Protein AF-A0A661E9X8-F1 (afdb_monomer_lite)

Sequence (35 aa):
MKGTIKRFYFKKGFGFIENADGEELFFHYSDFDGP

pLDDT: mean 92.97, std 7.25, range [64.19, 97.81]

Radius of gyration: 9.97 Å; chains: 1; bounding box: 18×23×26 Å

Secondary structure (DSSP, 8-state):
--EEEEEEEGGGTEEEEEETTS-EEEEEGGG----

Foldseek 3Di:
DDFAFPDDDVVQQKGWTQDPVRDTDIDGNVPDPDD

Structure (mmCIF, N/CA/C/O backbone):
data_AF-A0A661E9X8-F1
#
_entry.id   AF-A0A661E9X8-F1
#
loop_
_atom_site.group_PDB
_atom_site.id
_atom_site.type_symbol
_atom_site.label_atom_id
_atom_site.label_alt_id
_atom_site.label_comp_id
_atom_site.label_asym_id
_atom_site.label_entity_id
_atom_site.label_seq_id
_atom_site.pdbx_PDB_ins_code
_atom_site.Cartn_x
_atom_site.Cartn_y
_atom_site.Cartn_z
_atom_site.occupancy
_atom_site.B_iso_or_equiv
_atom_site.auth_seq_id
_atom_site.auth_comp_id
_atom_site.auth_asym_id
_atom_site.auth_atom_id
_atom_site.pdbx_PDB_model_num
ATOM 1 N N . MET A 1 1 ? 1.644 -9.065 13.807 1.00 71.94 1 MET A N 1
ATOM 2 C CA . MET A 1 1 ?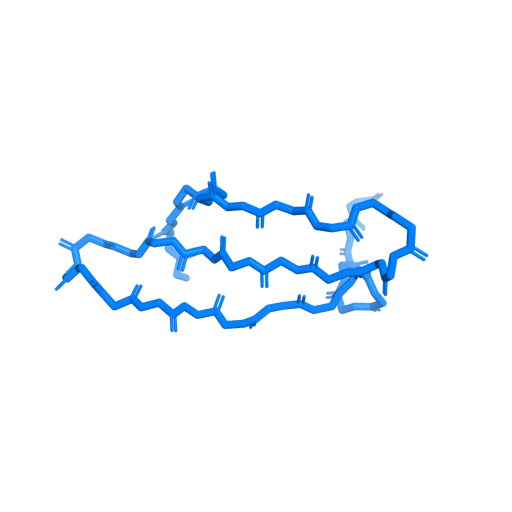 0.835 -7.843 13.608 1.00 71.94 1 MET A CA 1
ATOM 3 C C . MET A 1 1 ? -0.157 -8.104 12.485 1.00 71.94 1 MET A C 1
ATOM 5 O O . MET A 1 1 ? 0.203 -8.829 11.567 1.00 71.94 1 MET A O 1
ATOM 9 N N . LYS A 1 2 ? -1.394 -7.608 12.574 1.00 82.50 2 LYS A N 1
ATOM 10 C CA . LYS A 1 2 ? -2.413 -7.756 11.520 1.00 82.50 2 LYS A CA 1
ATOM 11 C C . LYS A 1 2 ? -2.871 -6.366 11.089 1.00 82.50 2 LYS A C 1
ATOM 13 O O . LYS A 1 2 ? -3.038 -5.499 11.940 1.00 82.50 2 LYS A O 1
ATOM 18 N N . GLY A 1 3 ? -3.063 -6.175 9.793 1.00 91.31 3 GLY A N 1
ATOM 19 C CA . GLY A 1 3 ? -3.517 -4.920 9.207 1.00 91.31 3 GLY A CA 1
ATOM 20 C C . GLY A 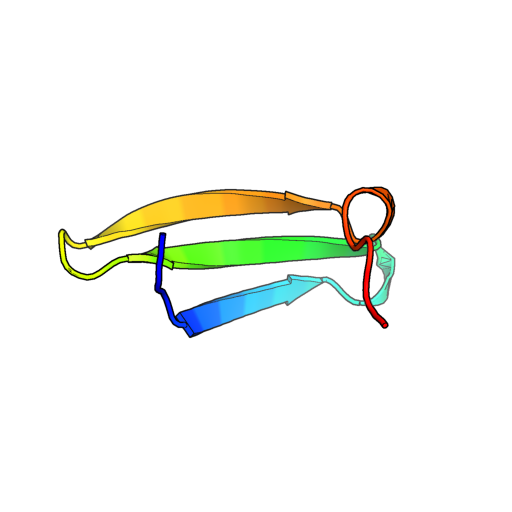1 3 ? -3.911 -5.124 7.749 1.00 91.31 3 GLY A C 1
ATOM 21 O O . GLY A 1 3 ? -3.700 -6.207 7.195 1.00 91.31 3 GLY A O 1
ATOM 22 N N . THR A 1 4 ? -4.487 -4.094 7.141 1.00 95.62 4 THR A N 1
ATOM 23 C CA . THR A 1 4 ? -4.942 -4.126 5.743 1.00 95.62 4 THR A CA 1
ATOM 24 C C . THR A 1 4 ? -4.041 -3.247 4.888 1.00 95.62 4 THR A C 1
ATOM 26 O O . THR A 1 4 ? -3.626 -2.173 5.320 1.00 95.62 4 THR A O 1
ATOM 29 N N . ILE A 1 5 ? -3.740 -3.678 3.661 1.00 95.44 5 ILE A N 1
ATOM 30 C CA . ILE A 1 5 ? -3.011 -2.834 2.708 1.00 95.44 5 ILE A CA 1
ATOM 31 C C . ILE A 1 5 ? -3.889 -1.630 2.368 1.00 95.44 5 ILE A C 1
ATOM 33 O O . ILE A 1 5 ? -4.934 -1.773 1.738 1.00 95.44 5 ILE A O 1
ATOM 37 N N . LYS A 1 6 ? -3.437 -0.441 2.760 1.00 96.44 6 LYS A N 1
ATOM 38 C CA . LYS A 1 6 ? -4.124 0.823 2.482 1.00 96.44 6 LYS A CA 1
ATOM 39 C C . LYS A 1 6 ? -3.781 1.353 1.098 1.00 96.44 6 LYS A C 1
ATOM 41 O O . LYS A 1 6 ? -4.646 1.820 0.364 1.00 96.44 6 LYS A O 1
ATOM 46 N N . ARG A 1 7 ? -2.499 1.287 0.734 1.00 97.81 7 ARG A N 1
ATOM 47 C CA . ARG A 1 7 ? -2.001 1.695 -0.586 1.00 97.81 7 ARG A CA 1
ATOM 48 C C . ARG A 1 7 ? -0.753 0.914 -0.962 1.00 97.81 7 ARG A C 1
ATOM 50 O O . ARG A 1 7 ? 0.101 0.665 -0.114 1.00 97.81 7 ARG A O 1
ATOM 57 N N . PHE A 1 8 ? -0.622 0.603 -2.247 1.00 97.19 8 PHE A N 1
ATOM 58 C CA . PHE A 1 8 ? 0.569 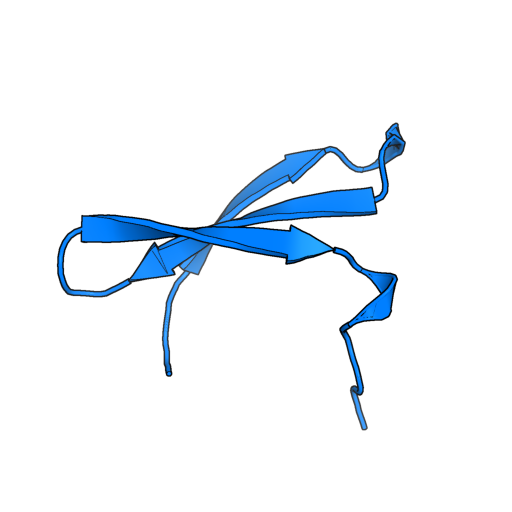-0.030 -2.800 1.00 97.19 8 PHE A CA 1
ATOM 59 C C . PHE A 1 8 ? 0.990 0.655 -4.102 1.00 97.19 8 PHE A C 1
ATOM 61 O O . PHE A 1 8 ? 0.193 0.822 -5.027 1.00 97.19 8 PHE A O 1
ATOM 68 N N . TYR A 1 9 ? 2.255 1.063 -4.175 1.00 97.44 9 TYR A N 1
ATOM 69 C CA . TYR A 1 9 ? 2.854 1.691 -5.347 1.00 97.44 9 TYR A CA 1
ATOM 70 C C . TYR A 1 9 ? 3.578 0.631 -6.171 1.00 97.44 9 TYR A C 1
ATOM 72 O O . TYR A 1 9 ? 4.796 0.495 -6.082 1.00 97.44 9 TYR A O 1
ATOM 80 N N . PHE A 1 10 ? 2.836 -0.085 -7.017 1.00 95.94 10 PHE A N 1
ATOM 81 C CA . PHE A 1 10 ? 3.347 -1.219 -7.800 1.00 95.94 10 PHE A CA 1
ATOM 82 C C . PHE A 1 10 ? 4.677 -0.942 -8.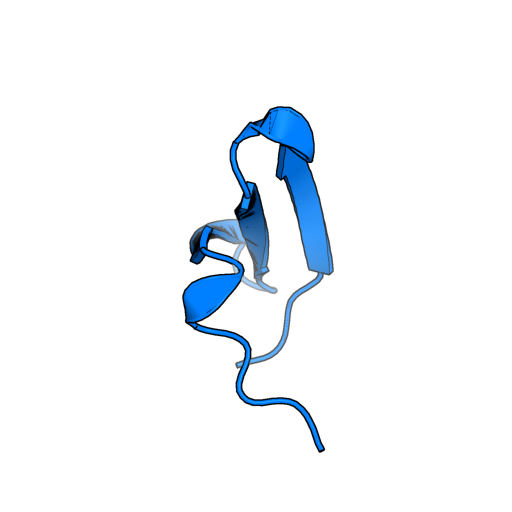513 1.00 95.94 10 PHE A C 1
ATOM 84 O O . PHE A 1 10 ? 5.611 -1.724 -8.392 1.00 95.94 10 PHE A O 1
ATOM 91 N N . LYS A 1 11 ? 4.804 0.206 -9.196 1.00 96.94 11 LYS A N 1
ATOM 92 C CA . LYS A 1 11 ? 6.041 0.573 -9.913 1.00 96.94 11 LYS A CA 1
ATOM 93 C C . LYS A 1 11 ? 7.254 0.777 -8.999 1.00 96.94 11 LYS A C 1
ATOM 95 O O . LYS A 1 11 ? 8.376 0.695 -9.479 1.00 96.94 11 LYS A O 1
ATOM 100 N N . LYS A 1 12 ? 7.032 1.110 -7.726 1.00 97.25 12 LYS A N 1
ATOM 101 C CA . LYS A 1 12 ? 8.087 1.382 -6.741 1.00 97.25 12 LYS A CA 1
ATOM 102 C C . LYS A 1 12 ? 8.307 0.230 -5.755 1.00 97.25 12 LYS A C 1
ATOM 104 O O . LYS A 1 12 ? 9.271 0.289 -5.010 1.00 97.25 12 LYS A O 1
ATOM 109 N N . GLY A 1 13 ? 7.430 -0.776 -5.727 1.00 96.88 13 GLY A N 1
ATOM 110 C CA . GLY A 1 13 ? 7.590 -1.963 -4.884 1.00 96.88 13 GLY A CA 1
ATOM 111 C C . GLY A 1 13 ? 7.358 -1.746 -3.385 1.00 96.88 13 GLY A C 1
ATOM 112 O O . GLY A 1 13 ? 7.794 -2.570 -2.593 1.00 96.88 13 GLY A O 1
ATOM 113 N N . PHE A 1 14 ? 6.672 -0.677 -2.969 1.00 97.69 14 PHE A N 1
ATOM 114 C CA . PHE A 1 14 ? 6.373 -0.432 -1.553 1.00 97.69 14 PHE A CA 1
ATOM 115 C C . PHE A 1 14 ? 4.924 -0.021 -1.320 1.00 97.69 14 PHE A C 1
ATOM 117 O O . PHE A 1 14 ? 4.228 0.443 -2.231 1.00 97.69 14 PHE A O 1
ATOM 124 N N . GLY A 1 15 ? 4.480 -0.133 -0.074 1.00 97.31 15 GLY A N 1
ATOM 125 C CA . GLY A 1 15 ? 3.151 0.285 0.333 1.00 97.31 15 GLY A CA 1
ATOM 126 C C . GLY A 1 15 ? 3.056 0.654 1.800 1.00 97.31 15 GLY A C 1
ATOM 127 O O . GLY A 1 15 ? 4.055 0.790 2.504 1.00 97.31 15 GLY A O 1
ATOM 128 N N . PHE A 1 16 ? 1.812 0.848 2.224 1.00 97.50 16 PHE A N 1
ATOM 129 C CA . PHE A 1 16 ? 1.461 1.129 3.605 1.00 97.50 16 PHE A CA 1
ATOM 130 C C . PHE A 1 16 ? 0.329 0.211 4.051 1.00 97.50 16 PHE A C 1
ATOM 132 O O . PHE A 1 16 ? -0.639 0.001 3.310 1.00 97.50 16 PHE A O 1
ATOM 139 N N . ILE A 1 17 ? 0.463 -0.313 5.262 1.00 96.38 17 ILE A N 1
ATOM 140 C CA . ILE A 1 17 ? -0.548 -1.088 5.973 1.00 96.38 17 ILE A CA 1
ATOM 141 C C . ILE A 1 17 ? -1.164 -0.181 7.032 1.00 96.38 17 ILE A C 1
ATOM 143 O O . ILE A 1 17 ? -0.441 0.528 7.724 1.00 96.38 17 ILE A O 1
ATOM 147 N N . GLU A 1 18 ? -2.485 -0.220 7.158 1.00 97.44 18 GLU A N 1
ATOM 148 C CA . GLU A 1 18 ? -3.190 0.369 8.295 1.00 97.44 18 GLU A CA 1
ATOM 149 C C . GLU A 1 18 ? -3.472 -0.730 9.324 1.00 97.44 18 GLU A C 1
ATOM 151 O O . GLU A 1 18 ? -4.003 -1.795 8.972 1.00 97.44 18 GLU A O 1
ATOM 156 N N . ASN A 1 19 ? -3.059 -0.510 10.573 1.00 94.94 19 ASN A N 1
ATOM 157 C CA . ASN A 1 19 ? -3.343 -1.424 11.680 1.00 94.94 19 ASN A CA 1
ATOM 158 C C . ASN A 1 19 ? -4.660 -1.050 12.391 1.00 94.94 19 ASN A C 1
ATOM 160 O O . ASN A 1 19 ? -5.330 -0.082 12.038 1.00 94.94 19 ASN A O 1
ATOM 164 N N . ALA A 1 20 ? -5.051 -1.844 13.391 1.00 94.50 20 ALA A N 1
ATOM 165 C CA . ALA A 1 20 ? -6.291 -1.618 14.138 1.00 94.50 20 ALA A CA 1
ATOM 166 C C . ALA A 1 20 ? -6.292 -0.312 14.955 1.00 94.50 20 ALA A C 1
ATOM 168 O O . ALA A 1 20 ? -7.363 0.207 15.262 1.00 94.50 20 ALA A O 1
ATOM 169 N N . ASP A 1 21 ? -5.110 0.218 15.270 1.00 94.56 21 ASP A N 1
ATOM 170 C CA . ASP A 1 21 ? -4.916 1.454 16.027 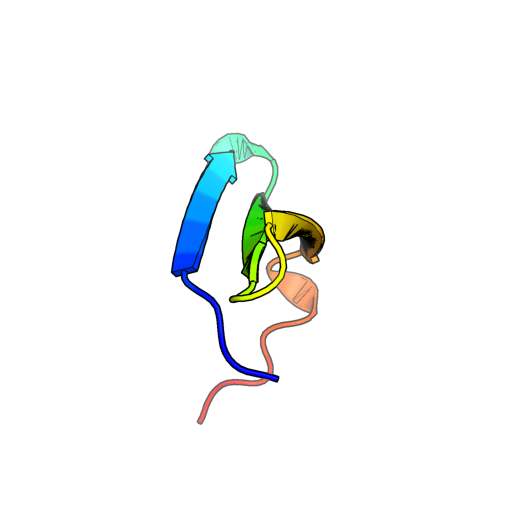1.00 94.56 21 ASP A CA 1
ATOM 171 C C . ASP A 1 21 ? -4.895 2.700 15.113 1.00 94.56 21 ASP A C 1
ATOM 173 O O . ASP A 1 21 ? -4.779 3.828 15.591 1.00 94.56 21 ASP A O 1
ATOM 177 N N . GLY A 1 22 ? -5.042 2.513 13.793 1.00 92.81 22 GLY A N 1
ATOM 178 C CA . GLY A 1 22 ? -5.019 3.584 12.793 1.00 92.81 22 GLY A CA 1
ATOM 179 C C . GLY A 1 22 ? -3.614 4.061 12.417 1.00 92.81 22 GLY A C 1
ATOM 180 O O . GLY A 1 22 ? -3.473 5.082 11.743 1.00 92.81 22 GLY A O 1
ATOM 181 N N . GLU A 1 23 ? -2.570 3.344 12.833 1.00 96.06 23 GLU A N 1
ATOM 182 C CA . GLU A 1 23 ? -1.192 3.660 12.470 1.00 96.06 23 GLU A CA 1
ATOM 183 C C . GLU A 1 23 ? -0.874 3.181 11.051 1.00 96.06 23 GLU A C 1
ATOM 185 O O . GLU A 1 23 ? -1.300 2.107 10.610 1.00 96.06 23 GLU A O 1
ATOM 190 N N . GLU A 1 24 ? -0.069 3.976 10.344 1.00 96.94 24 GLU A N 1
ATOM 191 C CA . GLU A 1 24 ? 0.410 3.656 9.004 1.00 96.94 24 GLU A CA 1
ATOM 192 C C . GLU A 1 24 ? 1.817 3.067 9.051 1.00 96.94 24 GLU A C 1
ATOM 194 O O . GLU A 1 24 ? 2.788 3.722 9.431 1.00 96.94 24 GLU A O 1
ATOM 199 N N . LEU A 1 25 ? 1.933 1.826 8.593 1.00 95.44 25 LEU A N 1
ATOM 200 C CA . LEU A 1 25 ? 3.175 1.070 8.601 1.00 95.44 25 LEU A CA 1
ATOM 201 C C . LEU A 1 25 ? 3.691 0.911 7.181 1.00 95.44 25 LEU A C 1
ATOM 203 O O . LEU A 1 25 ? 3.009 0.354 6.321 1.00 95.44 25 LEU A O 1
ATOM 207 N N . PHE A 1 26 ? 4.903 1.394 6.936 1.00 95.88 26 PHE A N 1
ATOM 208 C CA . PHE A 1 26 ? 5.591 1.204 5.665 1.00 95.88 26 PHE A CA 1
ATOM 209 C C . PHE A 1 26 ? 6.042 -0.254 5.495 1.00 95.88 26 PHE A C 1
ATOM 211 O O . PHE A 1 26 ? 6.508 -0.874 6.450 1.00 95.88 26 PHE A O 1
ATOM 218 N N . PHE A 1 27 ? 5.963 -0.776 4.270 1.00 95.12 27 PHE A N 1
ATOM 219 C CA . PHE A 1 27 ? 6.586 -2.047 3.893 1.00 95.12 27 P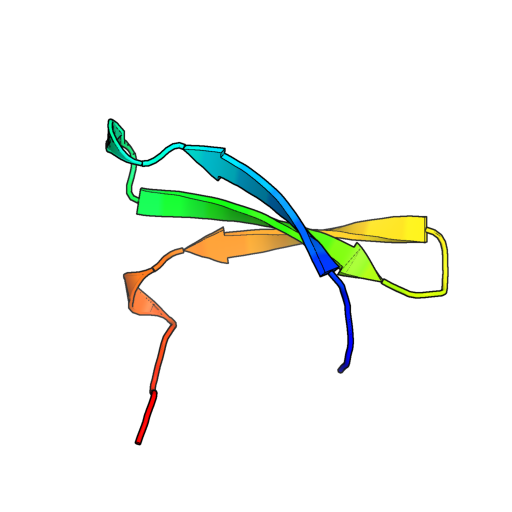HE A CA 1
ATOM 220 C C . PHE A 1 27 ? 7.162 -1.981 2.476 1.00 95.12 27 PHE A C 1
ATOM 222 O O . PHE A 1 27 ? 6.578 -1.335 1.596 1.00 95.12 27 PHE A O 1
ATOM 229 N N . HIS A 1 28 ? 8.265 -2.690 2.234 1.00 96.50 28 HIS A N 1
ATOM 230 C CA . HIS A 1 28 ? 8.784 -2.941 0.893 1.00 96.50 28 HIS A CA 1
ATOM 231 C C . HIS A 1 28 ? 8.537 -4.406 0.502 1.00 96.50 28 HIS A C 1
ATOM 233 O O . HIS A 1 28 ? 8.580 -5.303 1.338 1.00 96.50 28 HIS A O 1
ATOM 239 N N . TYR A 1 29 ? 8.265 -4.673 -0.778 1.00 93.06 29 TYR A N 1
ATOM 240 C CA . TYR A 1 29 ? 8.001 -6.032 -1.275 1.00 93.06 29 TYR A CA 1
ATOM 241 C C . TYR A 1 29 ? 9.173 -6.991 -1.014 1.00 93.06 29 TYR A C 1
ATOM 243 O O . TYR A 1 29 ? 8.948 -8.180 -0.833 1.00 93.06 29 TYR A O 1
ATOM 251 N N . SER A 1 30 ? 10.408 -6.480 -0.964 1.00 94.88 30 SER A N 1
ATOM 252 C CA . SER A 1 30 ? 11.598 -7.285 -0.642 1.00 94.88 30 SER A CA 1
ATOM 253 C C . SER A 1 30 ? 11.536 -7.944 0.730 1.00 94.88 30 SER A C 1
ATOM 255 O O . SER A 1 30 ? 12.256 -8.905 0.960 1.00 94.88 30 SER A O 1
ATOM 257 N N . ASP A 1 31 ? 10.710 -7.412 1.627 1.00 90.06 31 ASP A N 1
ATOM 258 C CA . ASP A 1 31 ? 10.572 -7.895 2.998 1.00 90.06 31 ASP A CA 1
ATOM 259 C C . ASP A 1 31 ? 9.504 -9.001 3.089 1.00 90.06 31 ASP A C 1
ATOM 261 O O . ASP A 1 31 ? 9.226 -9.524 4.168 1.00 90.06 31 ASP A O 1
ATOM 265 N N . PHE A 1 32 ? 8.859 -9.338 1.963 1.00 88.88 32 PHE A N 1
ATOM 266 C CA . PHE A 1 32 ? 7.875 -10.405 1.887 1.00 88.88 32 PHE A CA 1
ATOM 267 C C . PHE A 1 32 ? 8.563 -11.767 1.793 1.00 88.88 32 PHE A C 1
ATOM 269 O O . PHE A 1 32 ? 9.047 -12.164 0.736 1.00 88.88 32 PHE A O 1
ATOM 276 N N . ASP A 1 33 ? 8.520 -12.495 2.902 1.00 88.44 33 ASP A N 1
ATOM 277 C CA . ASP A 1 33 ? 9.103 -13.829 3.066 1.00 88.44 33 ASP A CA 1
ATOM 278 C C . ASP A 1 33 ? 7.999 -14.907 3.004 1.00 88.44 33 ASP A C 1
ATOM 280 O O . ASP A 1 33 ? 7.831 -15.717 3.913 1.00 88.44 33 ASP A O 1
ATOM 284 N N . GLY A 1 34 ? 7.134 -14.818 1.984 1.00 82.81 34 GLY A N 1
ATOM 285 C CA . GLY A 1 34 ? 5.967 -15.697 1.812 1.00 82.81 34 GLY A CA 1
ATOM 286 C C . GLY A 1 34 ? 6.301 -17.200 1.793 1.00 82.81 34 GLY A C 1
ATOM 287 O O . GLY A 1 34 ? 7.472 -17.563 1.735 1.00 82.81 34 GLY A O 1
ATOM 288 N N . PRO A 1 35 ? 5.284 -18.086 1.846 1.00 64.19 35 PRO A N 1
ATOM 289 C CA . PRO A 1 35 ? 5.506 -19.530 1.747 1.00 64.19 35 PRO A CA 1
ATOM 290 C C . PRO A 1 35 ? 6.208 -19.942 0.446 1.00 64.19 35 PRO A C 1
ATOM 292 O O . PRO A 1 35 ? 5.971 -19.280 -0.594 1.00 64.19 35 PRO A O 1
#